Protein AF-A0AAW0MAA9-F1 (afdb_monomer)

Foldseek 3Di:
DDWLDKDWDADPVPVPPPDPDGTDIDTHDDDDDPDDDPDDDCVVPDDDDDDDLVVQCVPDPDPVSNVSSVSVVVVVVVVVVVVVVVD

Sequence (87 aa):
EKPLGEWVFRSKSKQDICSLEGGCKGYMFALEVTEEHDTWPERGNRDRKWLKIKEAFRLCRYEWMREALESFLELWQRTRKSRCQKR

Secondary structure (DSSP, 8-state):
---SEEEEEE-GGG--TT-S--EEEEEE---------S--TTTTT-------HHHHHHH--SHHHHHHHHHHHHHHHHHHHHHHTT-

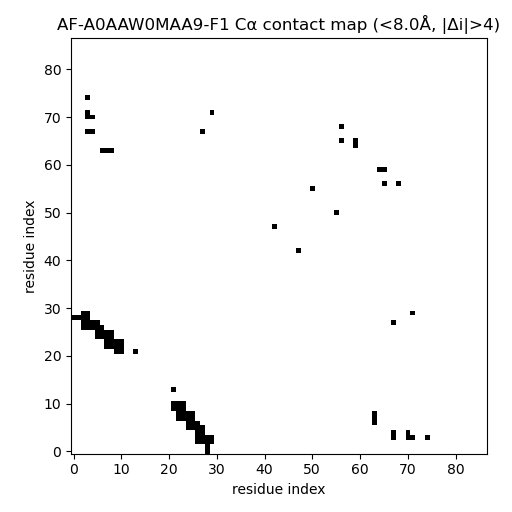Structure (mmCIF, N/CA/C/O backbone):
data_AF-A0AAW0MAA9-F1
#
_entry.id   AF-A0AAW0MAA9-F1
#
loop_
_atom_site.group_PDB
_atom_site.id
_atom_site.type_symbol
_atom_site.label_atom_id
_atom_site.label_alt_id
_atom_site.label_comp_id
_atom_site.label_asym_id
_atom_site.label_entity_id
_atom_site.label_seq_id
_atom_site.pdbx_PDB_ins_code
_atom_site.Cartn_x
_atom_site.Cartn_y
_atom_site.Cartn_z
_atom_site.occupancy
_atom_site.B_iso_or_equiv
_atom_site.auth_seq_id
_atom_site.auth_comp_id
_atom_site.auth_asym_id
_atom_site.auth_atom_id
_atom_site.pdbx_PDB_model_num
ATOM 1 N N . GLU A 1 1 ? 0.382 15.936 4.789 1.00 69.69 1 GLU A N 1
ATOM 2 C CA . GLU A 1 1 ? 0.485 14.624 5.469 1.00 69.69 1 GLU A CA 1
ATOM 3 C C . GLU A 1 1 ? 1.949 14.248 5.645 1.00 69.69 1 GLU A C 1
ATOM 5 O O . GLU A 1 1 ? 2.775 14.741 4.884 1.00 69.69 1 GLU A O 1
ATOM 10 N N . LYS A 1 2 ? 2.293 13.438 6.655 1.00 90.12 2 LYS A N 1
ATOM 11 C CA . LYS A 1 2 ? 3.684 13.016 6.893 1.00 90.12 2 LYS A CA 1
ATOM 12 C C . L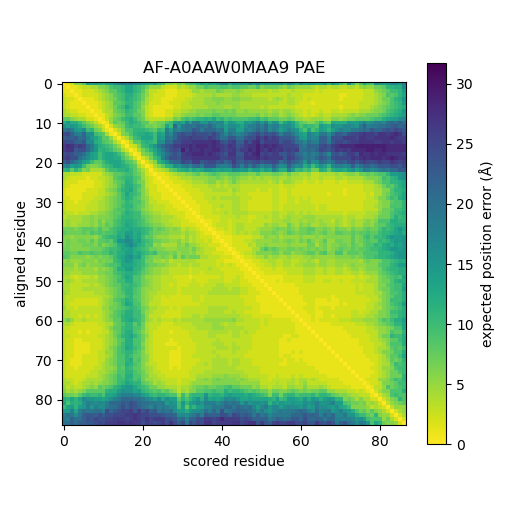YS A 1 2 ? 3.950 11.692 6.162 1.00 90.12 2 LYS A C 1
ATOM 14 O O . LYS A 1 2 ? 3.141 10.778 6.330 1.00 90.12 2 LYS A O 1
ATOM 19 N N . PRO A 1 3 ? 5.052 11.559 5.400 1.00 95.19 3 PRO A N 1
ATOM 20 C CA . PRO A 1 3 ? 5.399 10.279 4.800 1.00 95.19 3 PRO A CA 1
ATOM 21 C C . PRO A 1 3 ? 5.688 9.239 5.890 1.00 95.19 3 PRO A C 1
ATOM 23 O O . PRO A 1 3 ? 6.234 9.560 6.949 1.00 95.19 3 PRO A O 1
ATOM 26 N N . LEU A 1 4 ? 5.330 7.989 5.612 1.00 95.31 4 LEU A N 1
ATOM 27 C CA . LEU A 1 4 ? 5.655 6.827 6.436 1.00 95.31 4 LEU A CA 1
ATOM 28 C C . LEU A 1 4 ? 7.162 6.555 6.442 1.00 95.31 4 LEU A C 1
ATOM 30 O O . LEU A 1 4 ? 7.691 6.075 7.437 1.00 95.31 4 LEU A O 1
ATOM 34 N N . GLY A 1 5 ? 7.838 6.901 5.347 1.00 95.06 5 GLY A N 1
ATOM 35 C CA . GLY A 1 5 ? 9.268 6.718 5.160 1.00 95.06 5 GLY A CA 1
ATOM 36 C C . GLY A 1 5 ? 9.717 7.137 3.763 1.00 95.06 5 GLY A C 1
ATOM 37 O O . GLY A 1 5 ? 8.918 7.618 2.950 1.00 95.06 5 GLY A O 1
ATOM 38 N N . GLU A 1 6 ? 11.008 6.950 3.515 1.00 94.81 6 GLU A N 1
ATOM 39 C CA . GLU A 1 6 ? 11.664 7.104 2.220 1.00 94.81 6 GLU A CA 1
ATOM 40 C C . GLU A 1 6 ? 12.332 5.772 1.876 1.00 94.81 6 GLU A C 1
ATOM 42 O O . GLU A 1 6 ? 13.088 5.239 2.686 1.00 94.81 6 GLU A O 1
ATOM 47 N N . TRP A 1 7 ? 12.082 5.256 0.674 1.00 93.56 7 TRP A N 1
ATOM 48 C CA . TRP A 1 7 ? 12.691 4.016 0.197 1.00 93.56 7 TRP A CA 1
ATOM 49 C C . TRP A 1 7 ? 13.402 4.234 -1.126 1.00 93.56 7 TRP A C 1
ATOM 51 O O . TRP A 1 7 ? 12.845 4.819 -2.058 1.00 93.56 7 TRP A O 1
ATOM 61 N N . VAL A 1 8 ? 14.625 3.717 -1.227 1.00 89.44 8 VAL A N 1
ATOM 62 C CA . VAL A 1 8 ? 15.403 3.745 -2.466 1.00 89.44 8 VAL A CA 1
ATOM 63 C C . VAL A 1 8 ? 15.194 2.432 -3.214 1.00 89.44 8 VAL A C 1
ATOM 65 O O . VAL A 1 8 ? 15.450 1.355 -2.684 1.00 89.44 8 VAL A O 1
ATOM 68 N N . PHE A 1 9 ? 14.742 2.506 -4.463 1.00 84.19 9 PHE A N 1
ATOM 69 C CA . PHE A 1 9 ? 14.517 1.341 -5.318 1.00 84.19 9 PHE A CA 1
ATOM 70 C C . PHE A 1 9 ? 14.966 1.617 -6.755 1.00 84.19 9 PHE A C 1
ATOM 72 O O . PHE A 1 9 ? 15.092 2.762 -7.174 1.00 84.19 9 PHE A O 1
ATOM 79 N N . ARG A 1 10 ? 15.204 0.574 -7.553 1.00 81.00 10 ARG A N 1
ATOM 80 C CA . ARG A 1 10 ? 15.570 0.736 -8.971 1.00 81.00 10 ARG A CA 1
ATOM 81 C C . ARG A 1 10 ? 14.318 0.827 -9.848 1.00 81.00 10 ARG A C 1
ATOM 83 O O . ARG A 1 10 ? 13.429 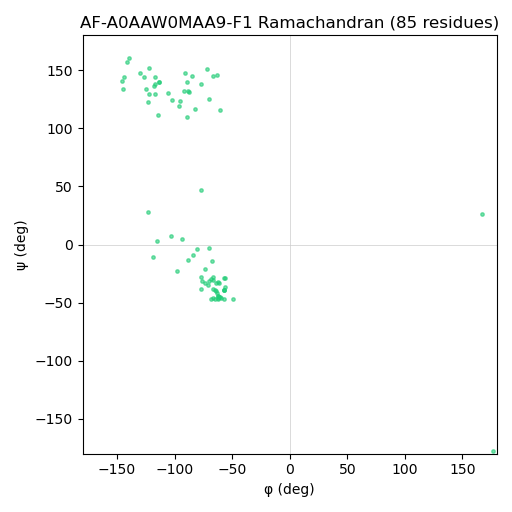-0.020 -9.733 1.00 81.00 10 ARG A O 1
ATOM 90 N N . SER A 1 11 ? 14.244 1.822 -10.737 1.00 69.44 11 SER A N 1
ATOM 91 C CA . SER A 1 11 ? 13.136 1.927 -11.703 1.00 69.44 11 SER A CA 1
ATOM 92 C C . SER A 1 11 ? 13.155 0.779 -12.716 1.00 69.44 11 SER A C 1
ATOM 94 O O . SER A 1 11 ? 14.213 0.352 -13.173 1.00 69.44 11 SER A O 1
ATOM 96 N N . LYS A 1 12 ? 11.967 0.321 -13.127 1.00 66.38 12 LYS A N 1
ATOM 97 C CA . LYS A 1 12 ? 11.801 -0.683 -14.190 1.00 66.38 12 LYS A CA 1
ATOM 98 C C . LYS A 1 12 ? 12.152 -0.151 -15.582 1.00 66.38 12 LYS A C 1
ATOM 100 O O . LYS A 1 12 ? 12.614 -0.920 -16.409 1.00 66.38 12 LYS A O 1
ATOM 105 N N . SER A 1 13 ? 11.948 1.142 -15.838 1.00 61.56 13 SER A N 1
ATOM 106 C CA . SER A 1 13 ? 12.166 1.765 -17.154 1.00 61.56 13 SER A CA 1
ATOM 107 C C . SER A 1 13 ? 13.631 2.096 -17.461 1.00 61.56 13 SER A C 1
ATOM 109 O O . SER A 1 13 ? 13.925 2.556 -18.556 1.00 61.56 13 SER A O 1
ATOM 111 N N . LYS A 1 14 ? 14.545 1.871 -16.509 1.00 52.50 14 LYS A N 1
ATOM 112 C CA . LYS A 1 14 ? 15.992 2.102 -16.654 1.00 52.50 14 LYS A CA 1
ATOM 113 C C . LYS A 1 14 ? 16.815 0.838 -16.369 1.00 52.50 14 LYS A C 1
ATOM 115 O O . LYS A 1 14 ? 17.948 0.934 -15.914 1.00 52.50 14 LYS A O 1
ATOM 120 N N . GLN A 1 15 ? 16.248 -0.349 -16.599 1.00 52.75 15 GLN A N 1
ATOM 121 C CA . GLN A 1 15 ? 17.003 -1.612 -16.571 1.00 52.75 15 GLN A CA 1
ATOM 122 C C . GLN A 1 15 ? 17.834 -1.791 -17.851 1.00 52.75 15 GLN A C 1
ATOM 124 O O . GLN A 1 15 ? 17.802 -2.852 -18.464 1.00 52.75 15 GLN A O 1
ATOM 129 N N . ASP A 1 16 ? 18.550 -0.748 -18.269 1.00 50.34 16 ASP A N 1
ATOM 130 C CA . ASP A 1 16 ? 19.599 -0.904 -19.266 1.00 50.34 16 ASP A CA 1
ATOM 131 C C . ASP A 1 16 ? 20.897 -1.243 -18.524 1.00 50.34 16 ASP A C 1
ATOM 133 O O . ASP A 1 16 ? 21.215 -0.654 -17.487 1.00 50.34 16 ASP A O 1
ATOM 137 N N . ILE A 1 17 ? 21.604 -2.263 -18.998 1.00 49.50 17 ILE A N 1
ATOM 138 C CA . ILE A 1 17 ? 22.582 -3.059 -18.230 1.00 49.50 17 ILE A CA 1
ATOM 139 C C . ILE 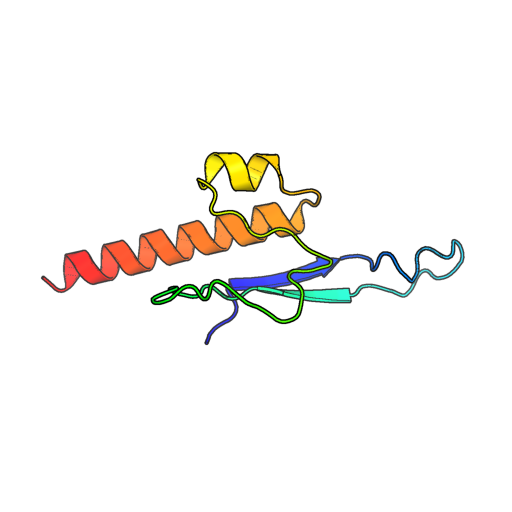A 1 17 ? 23.866 -2.263 -17.884 1.00 49.50 17 ILE A C 1
ATOM 141 O O . ILE A 1 17 ? 24.726 -2.749 -17.151 1.00 49.50 17 ILE A O 1
ATOM 145 N N . CYS A 1 18 ? 23.989 -1.010 -18.336 1.00 47.44 18 CYS A N 1
ATOM 146 C CA . CYS A 1 18 ? 25.245 -0.254 -18.323 1.00 47.44 18 CYS A CA 1
ATOM 147 C C . CYS A 1 18 ? 25.307 1.005 -17.434 1.00 47.44 18 CYS A C 1
ATOM 149 O O . CYS A 1 18 ? 26.352 1.650 -17.424 1.00 47.44 18 CYS A O 1
ATOM 151 N N . SER A 1 19 ? 24.284 1.366 -16.649 1.00 51.41 19 SER A N 1
ATOM 152 C CA . SER A 1 19 ? 24.383 2.524 -15.733 1.00 51.41 19 SER A CA 1
ATOM 153 C C . SER A 1 19 ? 24.322 2.121 -14.254 1.00 51.41 19 SER A C 1
ATOM 155 O O . SER A 1 19 ? 23.279 1.709 -13.743 1.00 51.41 19 SER A O 1
ATOM 157 N N . LEU A 1 20 ? 25.447 2.283 -13.546 1.00 52.28 20 LEU A N 1
ATOM 158 C CA . LEU A 1 20 ? 25.567 2.131 -12.086 1.00 52.28 20 LEU A CA 1
ATOM 159 C C . LEU A 1 20 ? 24.808 3.218 -11.294 1.00 52.28 20 LEU A C 1
ATOM 161 O O . LEU A 1 20 ? 24.554 3.035 -10.104 1.00 52.28 20 LEU A O 1
ATOM 165 N N . GLU A 1 21 ? 24.384 4.302 -11.947 1.00 56.56 21 GLU A N 1
ATOM 166 C CA . GLU A 1 21 ? 23.578 5.380 -11.366 1.00 56.56 21 GLU A CA 1
ATOM 167 C C . GLU A 1 21 ? 22.101 5.256 -11.775 1.00 56.56 21 GLU A C 1
ATOM 169 O O . GLU A 1 21 ? 21.773 5.205 -12.959 1.00 56.56 21 GLU A O 1
ATOM 174 N N . GLY A 1 22 ? 21.177 5.200 -10.805 1.00 57.31 22 GLY A N 1
ATOM 175 C CA . GLY A 1 22 ? 19.749 5.052 -11.133 1.00 57.31 22 GLY A CA 1
ATOM 176 C C . GLY A 1 22 ? 18.794 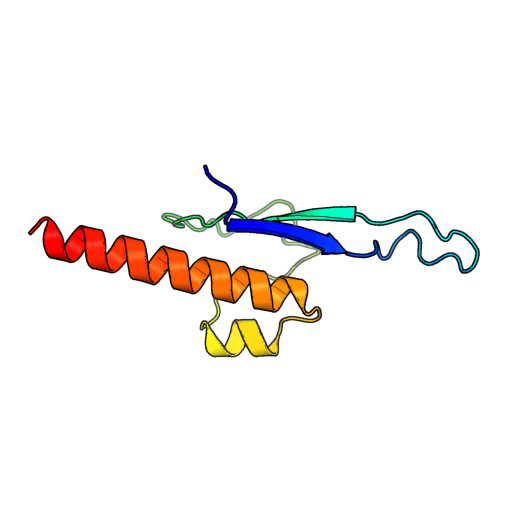4.686 -9.994 1.00 57.31 22 GLY A C 1
ATOM 177 O O . GLY A 1 22 ? 17.754 4.075 -10.249 1.00 57.31 22 GLY A O 1
ATOM 178 N N . GLY A 1 23 ? 19.125 5.016 -8.743 1.00 72.19 23 GLY A N 1
ATOM 179 C CA . GLY A 1 23 ? 18.193 4.850 -7.626 1.00 72.19 23 GLY A CA 1
ATOM 180 C C . GLY A 1 23 ? 17.038 5.850 -7.721 1.00 72.19 23 GLY A C 1
ATOM 181 O O . GLY A 1 23 ? 17.259 7.054 -7.802 1.00 72.19 23 GLY A O 1
ATOM 182 N N . CYS A 1 24 ? 15.804 5.361 -7.707 1.00 82.69 24 CYS A N 1
ATOM 183 C CA . CYS A 1 24 ? 14.605 6.162 -7.489 1.00 82.69 24 CYS A CA 1
ATOM 184 C C . CYS A 1 24 ? 14.277 6.204 -6.000 1.00 82.69 24 CYS A C 1
ATOM 186 O O . CYS A 1 24 ? 14.503 5.231 -5.284 1.00 82.69 24 CYS A O 1
ATOM 188 N N . LYS A 1 25 ? 13.706 7.321 -5.552 1.00 89.25 25 LYS A N 1
ATOM 189 C CA . LYS A 1 25 ? 13.185 7.479 -4.195 1.00 89.25 25 LYS A CA 1
ATOM 190 C C . LYS A 1 25 ? 11.666 7.434 -4.226 1.00 89.25 25 LYS A C 1
ATOM 192 O O . LYS A 1 25 ? 11.044 8.114 -5.041 1.00 89.25 25 LYS A O 1
ATOM 197 N N . GLY A 1 26 ? 11.089 6.616 -3.361 1.00 90.12 26 GLY A N 1
ATOM 198 C CA . GLY A 1 26 ? 9.654 6.520 -3.144 1.00 90.12 26 GLY A CA 1
ATOM 199 C C . GLY A 1 26 ? 9.293 6.997 -1.748 1.00 90.12 26 GLY A C 1
ATOM 200 O O . GLY A 1 26 ? 9.980 6.667 -0.783 1.00 90.12 26 GLY A O 1
ATOM 201 N N . TYR A 1 27 ? 8.189 7.730 -1.654 1.00 94.12 27 TYR A N 1
ATOM 202 C CA . TYR A 1 27 ? 7.562 8.118 -0.397 1.00 94.12 27 TYR A CA 1
ATOM 203 C C . TYR A 1 27 ? 6.170 7.499 -0.347 1.00 94.12 27 TYR A C 1
ATOM 205 O O . TYR A 1 27 ? 5.450 7.515 -1.345 1.00 94.12 27 TYR A O 1
ATOM 213 N N . MET A 1 28 ? 5.792 6.972 0.812 1.00 95.06 28 MET A N 1
ATOM 214 C CA . MET A 1 28 ? 4.466 6.394 1.035 1.00 95.06 28 MET A CA 1
ATOM 215 C C . MET A 1 28 ? 3.734 7.197 2.099 1.00 95.06 28 MET A C 1
ATOM 217 O O . MET A 1 28 ? 4.347 7.648 3.063 1.00 95.06 28 MET A O 1
ATOM 221 N N . PHE A 1 29 ? 2.425 7.351 1.940 1.00 95.06 29 PHE A N 1
ATOM 222 C CA . PHE A 1 29 ? 1.565 8.099 2.853 1.00 95.06 29 PHE A CA 1
ATOM 223 C C . PHE A 1 29 ? 0.398 7.212 3.283 1.00 95.06 29 PHE A C 1
ATOM 225 O O . PHE A 1 29 ? -0.092 6.398 2.501 1.00 95.06 29 PHE A O 1
ATOM 232 N N . ALA A 1 30 ? -0.021 7.352 4.538 1.00 93.75 30 ALA A N 1
ATOM 233 C CA . ALA A 1 30 ? -1.175 6.647 5.077 1.00 93.75 30 ALA A CA 1
ATOM 234 C C . ALA A 1 30 ? -2.400 7.557 5.006 1.00 93.75 30 ALA A C 1
ATOM 236 O O . ALA A 1 30 ? -2.399 8.614 5.636 1.00 93.75 30 ALA A O 1
ATOM 237 N N . LEU A 1 31 ? -3.426 7.127 4.273 1.00 92.81 31 LEU A N 1
ATOM 238 C CA . LEU A 1 31 ? -4.677 7.862 4.101 1.00 92.81 31 LEU A CA 1
ATOM 239 C C . LEU A 1 31 ? -5.826 7.103 4.761 1.00 92.81 31 LEU A C 1
ATOM 241 O O . LEU A 1 31 ? -5.913 5.878 4.652 1.00 92.81 31 LEU A O 1
ATOM 245 N N . GLU A 1 32 ? -6.717 7.836 5.421 1.00 92.50 32 GLU A N 1
ATOM 246 C CA . GLU A 1 32 ? -8.018 7.319 5.839 1.00 92.50 32 GLU A CA 1
ATOM 247 C C . GLU A 1 32 ? -9.008 7.564 4.704 1.00 92.50 32 GLU A C 1
ATOM 249 O O . GLU A 1 32 ? -9.349 8.702 4.391 1.00 92.50 32 GLU A O 1
ATOM 254 N N . VAL A 1 33 ? -9.429 6.488 4.047 1.00 93.19 33 VAL A N 1
ATOM 255 C CA . VAL A 1 33 ? -10.393 6.576 2.953 1.00 93.19 33 VAL A CA 1
ATOM 256 C C . VAL A 1 33 ? -11.794 6.653 3.545 1.00 93.19 33 VAL A C 1
ATOM 258 O O . VAL A 1 33 ? -12.241 5.713 4.200 1.00 93.19 33 VAL A O 1
ATOM 261 N N . THR A 1 34 ? -12.474 7.773 3.316 1.00 96.00 34 THR A N 1
ATOM 262 C CA . THR A 1 34 ? -13.847 8.014 3.788 1.00 96.00 34 THR A CA 1
ATOM 263 C C . THR A 1 34 ? -14.901 7.750 2.718 1.00 96.00 34 THR A C 1
ATOM 265 O O . THR A 1 34 ? -16.052 7.494 3.053 1.00 96.00 34 THR A O 1
ATOM 268 N N . GLU A 1 35 ? -14.514 7.799 1.443 1.00 95.06 35 GLU A N 1
ATOM 269 C CA . GLU A 1 35 ? -15.394 7.591 0.295 1.00 95.06 35 GLU A CA 1
ATOM 270 C C . GLU A 1 35 ? -14.640 6.858 -0.820 1.00 95.06 35 GLU A C 1
ATOM 272 O O . GLU A 1 35 ? -13.446 7.081 -1.035 1.00 95.06 35 GLU A O 1
ATOM 277 N N . GLU A 1 36 ? -15.343 5.979 -1.534 1.00 92.69 36 GLU A N 1
ATOM 278 C CA . GLU A 1 36 ? -14.830 5.276 -2.704 1.00 92.69 36 GLU A CA 1
ATOM 279 C C . GLU A 1 36 ? -15.737 5.547 -3.909 1.00 92.69 36 GLU A C 1
ATOM 281 O O . GLU A 1 36 ? -16.926 5.249 -3.874 1.00 92.69 36 GLU A O 1
ATOM 286 N N . HIS A 1 37 ? -15.167 6.085 -4.991 1.00 92.19 37 HIS A N 1
ATOM 287 C CA . HIS A 1 37 ? -15.894 6.304 -6.242 1.00 92.19 37 HIS A CA 1
ATOM 288 C C . HIS A 1 37 ? -15.826 5.081 -7.168 1.00 92.19 37 HIS A C 1
ATOM 290 O O . HIS A 1 37 ? -14.749 4.498 -7.362 1.00 92.19 37 HIS A O 1
ATOM 296 N N . ASP A 1 38 ? -16.951 4.768 -7.817 1.00 88.56 38 ASP A N 1
ATOM 297 C CA . ASP A 1 38 ? -17.090 3.670 -8.788 1.00 88.56 38 ASP A CA 1
ATOM 298 C C . ASP A 1 38 ? -16.284 3.891 -10.077 1.00 88.56 38 ASP A C 1
ATOM 300 O O . ASP A 1 38 ? -15.851 2.941 -10.736 1.00 88.56 38 ASP A O 1
ATOM 304 N N . THR A 1 39 ? -16.060 5.156 -10.437 1.00 90.69 39 THR A N 1
ATOM 305 C CA . THR A 1 39 ? -15.284 5.568 -11.609 1.00 90.69 39 THR A CA 1
ATOM 306 C C . THR A 1 39 ? -14.048 6.348 -11.185 1.00 90.69 39 THR A C 1
ATOM 308 O O . THR A 1 39 ? -14.147 7.316 -10.436 1.00 90.69 39 THR A O 1
ATOM 311 N N . TRP A 1 40 ? -12.885 5.955 -11.702 1.00 91.81 40 TRP A N 1
ATOM 312 C CA . TRP A 1 40 ? -11.616 6.658 -11.510 1.00 91.81 40 TRP A CA 1
ATOM 313 C C . TRP A 1 40 ? -10.793 6.639 -12.810 1.00 91.81 40 TRP A C 1
ATOM 315 O O . TRP A 1 40 ? -11.012 5.749 -13.642 1.00 91.81 40 TRP A O 1
ATOM 325 N N . PRO A 1 41 ? -9.855 7.587 -13.006 1.00 92.25 41 PRO A N 1
ATOM 326 C CA . PRO A 1 41 ? -9.180 7.794 -14.292 1.00 92.25 41 PRO A CA 1
ATOM 327 C C . PRO A 1 41 ? -8.471 6.550 -14.852 1.00 92.25 41 PRO A C 1
ATOM 329 O O . PRO A 1 41 ? -8.494 6.307 -16.055 1.00 92.25 41 PRO A O 1
ATOM 332 N N . GLU A 1 42 ? -7.874 5.720 -13.995 1.00 93.88 42 GLU A N 1
ATOM 333 C CA . GLU A 1 42 ? -7.094 4.545 -14.400 1.00 93.88 42 GLU A CA 1
ATOM 334 C C . GLU A 1 42 ? -7.888 3.230 -14.457 1.00 93.88 42 GLU A C 1
ATOM 336 O O . GLU A 1 42 ? -7.287 2.185 -14.719 1.00 93.88 42 GLU A O 1
ATOM 341 N N . ARG A 1 43 ? -9.211 3.238 -14.236 1.00 90.69 43 ARG A N 1
ATOM 342 C CA . ARG A 1 43 ? -10.042 2.017 -14.128 1.00 90.69 43 ARG A CA 1
ATOM 343 C C . ARG A 1 43 ? -9.950 1.083 -15.339 1.00 90.69 43 ARG A C 1
ATOM 345 O O . ARG A 1 43 ? -10.101 -0.119 -15.183 1.00 90.69 43 ARG A O 1
ATOM 352 N N . GLY A 1 44 ? -9.683 1.617 -16.532 1.00 92.44 44 GLY A N 1
ATOM 353 C CA . GLY A 1 44 ? -9.510 0.807 -17.746 1.00 92.44 44 GLY A CA 1
ATOM 354 C C . GLY A 1 44 ? -8.190 0.027 -17.811 1.00 92.44 44 GLY A C 1
ATOM 355 O O . GLY A 1 44 ? -8.105 -0.954 -18.538 1.00 92.44 44 GLY A O 1
ATOM 356 N N . ASN A 1 45 ? -7.172 0.444 -17.050 1.00 94.75 45 ASN A N 1
ATOM 357 C CA . ASN A 1 45 ? -5.815 -0.116 -17.110 1.00 94.75 45 ASN A CA 1
ATOM 358 C C . ASN A 1 45 ? -5.360 -0.757 -15.790 1.00 94.75 45 ASN A C 1
ATOM 360 O O . ASN A 1 45 ? -4.280 -1.350 -15.736 1.00 94.75 45 ASN A O 1
ATOM 364 N N . ARG A 1 46 ? -6.109 -0.562 -14.698 1.00 92.62 46 ARG A N 1
ATOM 365 C CA . ARG A 1 46 ? -5.721 -0.987 -13.351 1.00 92.62 46 ARG A CA 1
ATOM 366 C C . ARG A 1 46 ? -6.927 -1.430 -12.538 1.00 92.62 46 ARG A C 1
ATOM 368 O O . ARG A 1 46 ? -7.899 -0.688 -12.410 1.00 92.62 46 ARG A O 1
ATOM 375 N N . ASP A 1 47 ? -6.769 -2.572 -11.883 1.00 91.00 47 ASP A N 1
ATOM 376 C CA . ASP A 1 47 ? -7.715 -3.061 -10.889 1.00 91.00 47 ASP A CA 1
ATOM 377 C C . ASP A 1 47 ? -7.427 -2.470 -9.507 1.00 91.00 47 ASP A C 1
ATOM 379 O O . ASP A 1 47 ? -6.271 -2.283 -9.107 1.00 91.00 47 ASP A O 1
ATOM 383 N N . ARG A 1 48 ? -8.496 -2.226 -8.745 1.00 92.62 48 ARG A N 1
ATOM 384 C CA . ARG A 1 48 ? -8.445 -1.822 -7.337 1.00 92.62 48 ARG A CA 1
ATOM 385 C C . ARG A 1 48 ? -9.128 -2.886 -6.48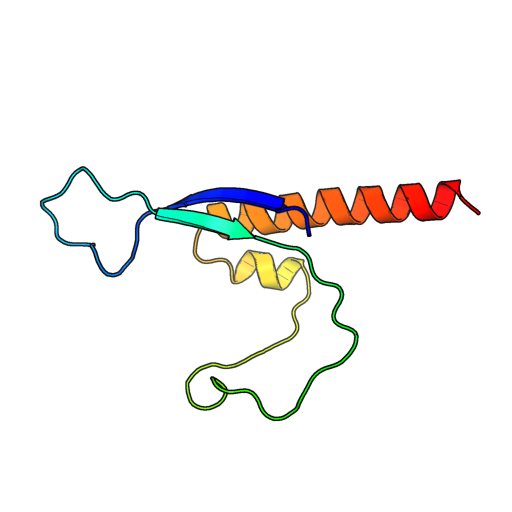8 1.00 92.62 48 ARG A C 1
ATOM 387 O O . ARG A 1 48 ? -10.188 -3.387 -6.847 1.00 92.62 48 ARG A O 1
ATOM 394 N N . LYS A 1 49 ? -8.517 -3.232 -5.355 1.00 92.25 49 LYS A N 1
ATOM 395 C CA . LYS A 1 49 ? -9.095 -4.155 -4.375 1.00 92.25 49 LYS A CA 1
ATOM 396 C C . LYS A 1 49 ? -8.705 -3.765 -2.959 1.00 92.25 49 LYS A C 1
ATOM 398 O O . LYS A 1 49 ? -7.553 -3.413 -2.705 1.00 92.25 49 LYS A O 1
ATOM 403 N N . TRP A 1 50 ? -9.653 -3.898 -2.042 1.00 94.94 50 TRP A N 1
ATOM 404 C CA . TRP A 1 50 ? -9.383 -3.853 -0.612 1.00 94.94 50 TRP A CA 1
ATOM 405 C C . TRP A 1 50 ? -8.770 -5.170 -0.156 1.00 94.94 50 TRP A C 1
ATOM 407 O O . TRP A 1 50 ? -9.190 -6.245 -0.579 1.00 94.94 50 TRP A O 1
ATOM 417 N N . LEU A 1 51 ? -7.757 -5.084 0.699 1.00 95.88 51 LEU A N 1
ATOM 418 C CA . LEU A 1 51 ? -7.002 -6.239 1.167 1.00 95.88 51 LEU A CA 1
ATOM 419 C C . LEU A 1 51 ? -6.895 -6.229 2.680 1.00 95.88 51 LEU A C 1
ATOM 421 O O . LEU A 1 51 ? -6.748 -5.175 3.304 1.00 95.88 51 LEU A O 1
ATOM 425 N N . LYS A 1 52 ? -6.865 -7.423 3.274 1.00 95.31 52 LYS A N 1
ATOM 426 C CA . LYS A 1 52 ? -6.389 -7.566 4.649 1.00 95.31 52 LYS A CA 1
ATOM 427 C C . LYS A 1 52 ? -4.875 -7.377 4.670 1.00 95.31 52 LYS A C 1
ATOM 429 O O . LYS A 1 52 ? -4.174 -7.757 3.735 1.00 95.31 52 LYS A O 1
ATOM 434 N N . ILE A 1 53 ? -4.353 -6.895 5.796 1.00 92.88 53 ILE A N 1
ATOM 435 C CA . ILE A 1 53 ? -2.911 -6.659 5.994 1.00 92.88 53 ILE A CA 1
ATOM 436 C C . ILE A 1 53 ? -2.072 -7.886 5.594 1.00 92.88 53 ILE A C 1
ATOM 438 O O . ILE A 1 53 ? -1.120 -7.767 4.830 1.00 92.88 53 ILE A O 1
ATOM 442 N N . LYS A 1 54 ? -2.463 -9.088 6.040 1.00 95.12 54 LYS A N 1
ATOM 443 C CA . LYS A 1 54 ? -1.743 -10.336 5.721 1.00 95.12 54 LYS A CA 1
ATOM 444 C C . LYS A 1 54 ? -1.703 -10.644 4.219 1.00 95.12 54 LYS A C 1
ATOM 446 O O . LYS A 1 54 ? -0.738 -11.232 3.745 1.00 95.12 54 LYS A O 1
ATOM 451 N N . GLU A 1 55 ? -2.747 -10.282 3.479 1.00 97.00 55 GLU A N 1
ATOM 452 C CA . GLU A 1 55 ? -2.820 -10.487 2.029 1.00 97.00 55 GLU A CA 1
ATOM 453 C C . GLU A 1 55 ? -1.977 -9.451 1.289 1.00 97.00 55 GLU A C 1
ATOM 455 O O . GLU A 1 55 ? -1.288 -9.802 0.334 1.00 97.00 55 GLU A O 1
ATOM 460 N N . ALA A 1 56 ? -1.966 -8.203 1.770 1.00 96.25 56 ALA A N 1
ATOM 461 C CA . ALA A 1 56 ? -1.117 -7.149 1.228 1.00 96.25 56 ALA A CA 1
ATOM 462 C C . ALA A 1 56 ? 0.368 -7.551 1.267 1.00 96.25 56 ALA A C 1
ATOM 464 O O . ALA A 1 56 ? 1.025 -7.508 0.230 1.00 96.25 56 ALA A O 1
ATOM 465 N N . PHE A 1 57 ? 0.862 -8.073 2.399 1.00 96.12 57 PHE A N 1
ATOM 466 C CA . PHE A 1 57 ? 2.243 -8.573 2.510 1.00 96.12 57 PHE A CA 1
ATOM 467 C C . PHE A 1 57 ? 2.585 -9.667 1.492 1.00 96.12 57 PHE A C 1
ATOM 469 O O . PHE A 1 57 ? 3.682 -9.670 0.935 1.00 96.12 57 PHE A O 1
ATOM 476 N N . ARG A 1 58 ? 1.648 -10.587 1.224 1.00 96.50 58 ARG A N 1
ATOM 477 C CA . ARG A 1 58 ? 1.842 -11.672 0.245 1.00 96.50 58 ARG A CA 1
ATOM 478 C C . ARG A 1 58 ?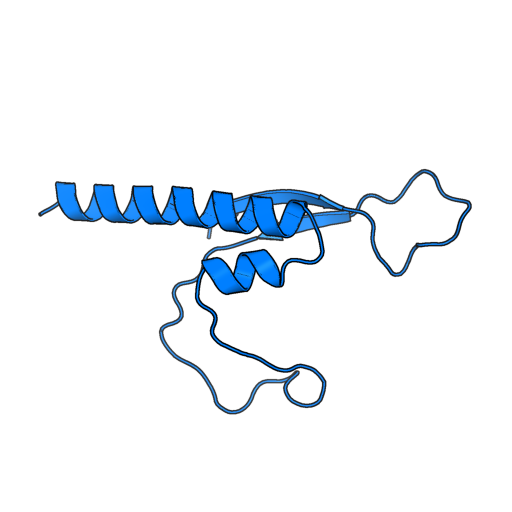 1.908 -11.157 -1.191 1.00 96.50 58 ARG A C 1
ATOM 480 O O . ARG A 1 58 ? 2.558 -11.774 -2.026 1.00 96.50 58 ARG A O 1
ATOM 487 N N . LEU A 1 59 ? 1.226 -10.050 -1.480 1.00 95.31 59 LEU A N 1
ATOM 488 C CA . LEU A 1 59 ? 1.184 -9.435 -2.807 1.00 95.31 59 LEU A CA 1
ATOM 489 C C . LEU A 1 59 ? 2.316 -8.424 -3.038 1.00 95.31 59 LEU A C 1
ATOM 491 O O . LEU A 1 59 ? 2.558 -8.035 -4.182 1.00 95.31 59 LEU A O 1
ATOM 495 N N . CYS A 1 60 ? 3.027 -8.004 -1.988 1.00 94.00 60 CYS A N 1
ATOM 496 C CA . CYS A 1 60 ? 4.194 -7.139 -2.117 1.00 94.00 60 CYS A CA 1
ATOM 497 C C . CYS A 1 60 ? 5.284 -7.819 -2.950 1.00 94.00 60 CYS A C 1
ATOM 499 O O . CYS A 1 60 ? 5.881 -8.821 -2.556 1.00 94.00 60 CYS A O 1
ATOM 501 N N . ARG A 1 61 ? 5.581 -7.225 -4.106 1.00 90.88 61 ARG A N 1
ATOM 502 C CA . ARG A 1 61 ? 6.615 -7.722 -5.018 1.00 90.88 61 ARG A CA 1
ATOM 503 C C . ARG A 1 61 ? 8.033 -7.404 -4.542 1.00 90.88 61 ARG A C 1
ATOM 505 O O . ARG A 1 61 ? 8.952 -8.154 -4.849 1.00 90.88 61 ARG A O 1
ATOM 512 N N . TYR A 1 62 ? 8.210 -6.286 -3.8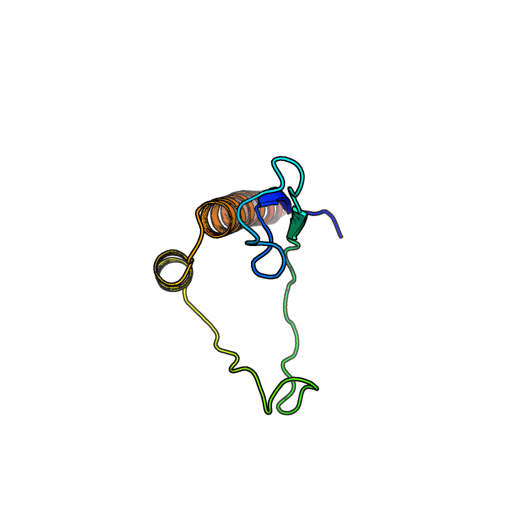47 1.00 89.81 62 TYR A N 1
ATOM 513 C CA . TYR A 1 62 ? 9.516 -5.767 -3.449 1.00 89.81 62 TYR A CA 1
ATOM 514 C C . TYR A 1 62 ? 9.605 -5.612 -1.939 1.00 89.81 62 TYR A C 1
ATOM 516 O O . TYR A 1 62 ? 8.593 -5.355 -1.289 1.00 89.81 62 TYR A O 1
ATOM 524 N N . GLU A 1 63 ? 10.824 -5.713 -1.412 1.00 92.00 63 GLU A N 1
ATOM 525 C CA . GLU A 1 63 ? 11.071 -5.625 0.027 1.00 92.00 63 GLU A CA 1
ATOM 526 C C . GLU A 1 63 ? 10.648 -4.278 0.606 1.00 92.00 63 GLU A C 1
ATOM 528 O O . GLU A 1 63 ? 9.867 -4.232 1.547 1.00 92.00 63 GLU A O 1
ATOM 533 N N . TRP A 1 64 ? 11.003 -3.182 -0.068 1.00 92.56 64 TRP A N 1
ATOM 534 C CA . TRP A 1 64 ? 10.617 -1.838 0.363 1.00 92.56 64 TRP A CA 1
ATOM 535 C C . TRP A 1 64 ? 9.095 -1.651 0.507 1.00 92.56 64 TRP A C 1
ATOM 537 O O . TRP A 1 64 ? 8.636 -0.863 1.328 1.00 92.56 64 TRP A O 1
ATOM 547 N N . MET A 1 65 ? 8.280 -2.381 -0.269 1.00 93.38 65 MET A N 1
ATOM 548 C CA . MET A 1 65 ? 6.819 -2.320 -0.132 1.00 93.38 65 MET A CA 1
ATOM 549 C C . MET A 1 65 ? 6.350 -2.993 1.162 1.00 93.38 65 MET A C 1
ATOM 551 O O . MET A 1 65 ? 5.378 -2.536 1.760 1.00 93.38 65 MET A O 1
ATOM 555 N N . ARG A 1 66 ? 7.023 -4.071 1.589 1.00 95.56 66 ARG A N 1
ATOM 556 C CA . ARG A 1 66 ? 6.753 -4.734 2.872 1.00 95.56 66 ARG A CA 1
ATOM 557 C C . ARG A 1 66 ? 7.165 -3.835 4.033 1.00 95.56 66 ARG A C 1
ATOM 559 O O . ARG A 1 66 ? 6.341 -3.594 4.908 1.00 95.56 66 ARG A O 1
ATOM 566 N N . GLU A 1 67 ? 8.356 -3.247 3.970 1.00 96.19 67 GLU A N 1
ATOM 567 C CA . GLU A 1 67 ? 8.843 -2.280 4.968 1.00 96.19 67 GLU A CA 1
ATOM 568 C C . GLU A 1 67 ? 7.896 -1.071 5.113 1.00 96.19 67 GLU A C 1
ATOM 570 O O . GLU A 1 67 ? 7.618 -0.593 6.217 1.00 96.19 67 GLU A O 1
ATOM 575 N N . ALA A 1 68 ? 7.331 -0.589 4.000 1.00 95.69 68 ALA A N 1
ATOM 576 C CA . ALA A 1 68 ? 6.330 0.475 4.026 1.00 95.69 68 ALA A CA 1
ATOM 577 C C . ALA A 1 68 ? 5.026 0.054 4.726 1.00 95.69 68 ALA A C 1
ATOM 579 O O . ALA A 1 68 ? 4.444 0.848 5.471 1.00 95.69 68 ALA A O 1
ATOM 580 N N . LEU A 1 69 ? 4.571 -1.190 4.530 1.00 96.12 69 LEU A N 1
ATOM 581 C CA . LEU A 1 69 ? 3.419 -1.733 5.258 1.00 96.12 69 LEU A CA 1
ATOM 582 C C . LEU A 1 69 ? 3.708 -1.889 6.755 1.00 96.12 69 LEU A C 1
ATOM 584 O O . LEU A 1 69 ? 2.832 -1.601 7.569 1.00 96.12 69 LEU A O 1
ATOM 588 N N . GLU A 1 70 ? 4.914 -2.301 7.139 1.00 96.69 70 GLU A N 1
ATOM 589 C CA . GLU A 1 70 ? 5.326 -2.376 8.548 1.00 96.69 70 GLU A CA 1
ATOM 590 C C . GLU A 1 70 ? 5.314 -0.991 9.200 1.00 96.69 70 GLU A C 1
ATOM 592 O O . GLU A 1 70 ? 4.672 -0.800 10.236 1.00 96.69 70 GLU A O 1
ATOM 597 N N . SER A 1 71 ? 5.890 0.006 8.523 1.00 96.12 71 SER A N 1
ATOM 598 C CA . SER A 1 71 ? 5.870 1.409 8.960 1.00 96.12 71 SER A CA 1
ATOM 599 C C . SER A 1 71 ? 4.438 1.935 9.145 1.00 96.12 71 SER A C 1
ATOM 601 O O . SER A 1 71 ? 4.134 2.648 10.108 1.00 96.12 71 SER A O 1
ATOM 603 N N . PHE A 1 72 ? 3.517 1.547 8.254 1.00 95.00 72 PHE A N 1
ATOM 604 C CA . PHE A 1 72 ? 2.093 1.845 8.412 1.00 95.00 72 PHE A CA 1
ATOM 605 C C . PHE A 1 72 ? 1.495 1.198 9.668 1.00 95.00 72 PHE A C 1
ATOM 607 O O . PHE A 1 72 ? 0.766 1.862 10.408 1.00 95.00 72 PHE A O 1
ATOM 614 N N . LEU A 1 73 ? 1.802 -0.071 9.945 1.00 95.00 73 LEU A N 1
ATOM 615 C CA . LEU A 1 73 ? 1.287 -0.771 11.124 1.00 95.00 73 LEU A CA 1
ATOM 616 C C . LEU A 1 73 ? 1.781 -0.155 12.430 1.00 95.00 73 LEU A C 1
ATOM 618 O O . LEU A 1 73 ? 0.999 -0.038 13.377 1.00 95.00 73 LEU A O 1
ATOM 622 N N . GLU A 1 74 ? 3.040 0.263 12.492 1.00 94.19 74 GLU A N 1
ATOM 623 C CA . GLU A 1 74 ? 3.589 0.966 13.652 1.00 94.19 74 GLU A CA 1
ATOM 624 C C . GLU A 1 74 ? 2.876 2.299 13.893 1.00 94.19 74 GLU A C 1
ATOM 626 O O . GLU A 1 74 ? 2.452 2.599 15.018 1.00 94.19 74 GLU A O 1
ATOM 631 N N . LEU A 1 75 ? 2.677 3.086 12.828 1.00 92.06 75 LEU A N 1
ATOM 632 C CA . LEU A 1 75 ? 1.922 4.334 12.897 1.00 92.06 75 LEU A CA 1
ATOM 633 C C . LEU A 1 75 ? 0.482 4.080 13.361 1.00 92.06 75 LEU A C 1
ATOM 635 O O . LEU A 1 75 ? -0.021 4.766 14.256 1.00 92.06 75 LEU A O 1
ATOM 639 N N . TRP A 1 76 ? -0.182 3.076 12.792 1.00 90.19 76 TRP A N 1
ATOM 640 C CA . TRP A 1 76 ? -1.554 2.718 13.138 1.00 90.19 76 TRP A CA 1
ATOM 641 C C . TRP A 1 76 ? -1.688 2.290 14.603 1.00 90.19 76 TRP A C 1
ATOM 643 O O . TRP A 1 76 ? -2.583 2.746 15.317 1.00 90.19 76 TRP A O 1
ATOM 653 N N . GLN A 1 77 ? -0.765 1.469 15.106 1.00 90.50 77 GLN A N 1
ATOM 654 C CA . GLN A 1 77 ? -0.749 1.076 16.515 1.00 90.50 77 GLN A CA 1
ATOM 655 C C . GLN A 1 77 ? -0.533 2.277 17.437 1.00 90.50 77 GLN A C 1
ATOM 657 O O . GLN A 1 77 ? -1.215 2.402 18.459 1.00 90.50 77 GLN A O 1
ATOM 662 N N . ARG A 1 78 ? 0.366 3.195 17.068 1.00 87.25 78 ARG A N 1
ATOM 663 C CA . ARG A 1 78 ? 0.626 4.406 17.851 1.00 87.25 78 ARG A CA 1
ATOM 664 C C . ARG A 1 78 ? -0.592 5.325 17.895 1.00 87.25 78 ARG A C 1
ATOM 666 O O . ARG A 1 78 ? -1.002 5.721 18.982 1.00 87.25 78 ARG A O 1
ATOM 673 N N . THR A 1 79 ? -1.236 5.579 16.756 1.00 84.69 79 THR A N 1
ATOM 674 C CA . THR A 1 79 ? -2.459 6.404 16.698 1.00 84.69 79 THR A CA 1
ATOM 675 C C . THR A 1 79 ? -3.635 5.778 17.452 1.00 84.69 79 THR A C 1
ATOM 677 O O . THR A 1 79 ? -4.440 6.502 18.039 1.00 84.69 79 THR A O 1
ATOM 680 N N . ARG A 1 80 ? -3.753 4.442 17.489 1.00 80.62 80 ARG A N 1
ATOM 681 C CA . ARG A 1 80 ? -4.755 3.752 18.323 1.00 80.62 80 ARG A CA 1
ATOM 682 C C . ARG A 1 80 ? -4.483 3.920 19.816 1.00 80.62 80 ARG A C 1
ATOM 684 O O . ARG A 1 80 ? -5.410 4.248 20.553 1.00 80.62 80 ARG A O 1
ATOM 691 N N . LYS A 1 81 ? -3.235 3.746 20.263 1.00 69.31 81 LYS A N 1
ATOM 692 C CA . LYS A 1 81 ? -2.852 3.942 21.674 1.00 69.31 81 LYS A CA 1
ATOM 693 C C . LYS A 1 81 ? -3.119 5.378 22.131 1.00 69.31 81 LYS A C 1
ATOM 695 O O . LYS A 1 81 ? -3.771 5.579 23.149 1.00 69.31 81 LYS A O 1
ATOM 700 N N . SER A 1 82 ? -2.748 6.369 21.318 1.00 65.25 82 SER A N 1
ATOM 701 C CA . SER A 1 82 ? -3.007 7.786 21.610 1.00 65.25 82 SER A CA 1
ATOM 702 C C . SER A 1 82 ? -4.497 8.134 21.698 1.00 65.25 82 SER A C 1
ATOM 704 O O . SER A 1 82 ? -4.863 9.023 22.460 1.00 65.25 82 SER A O 1
ATOM 706 N N . ARG A 1 83 ? -5.363 7.451 20.935 1.00 60.66 83 ARG A N 1
ATOM 707 C CA . ARG A 1 83 ? -6.826 7.605 21.033 1.00 60.66 83 ARG A CA 1
ATOM 708 C C . ARG A 1 83 ? -7.401 6.949 22.290 1.00 60.66 83 ARG A C 1
ATOM 710 O O . ARG A 1 83 ? -8.364 7.464 22.840 1.00 60.66 83 ARG A O 1
ATOM 717 N N . CYS A 1 84 ? -6.812 5.847 22.753 1.00 55.09 84 CYS A N 1
ATOM 718 C CA . CYS A 1 84 ? -7.254 5.145 23.959 1.00 55.09 84 CYS A CA 1
ATOM 719 C C . CYS A 1 84 ? -6.819 5.845 25.257 1.00 55.09 84 CYS A C 1
ATOM 721 O O . CYS A 1 84 ? -7.511 5.728 26.253 1.00 55.09 84 CYS A O 1
ATOM 723 N N . GLN A 1 85 ? -5.703 6.580 25.241 1.00 49.19 85 GLN A N 1
ATOM 724 C CA . GLN A 1 85 ? -5.210 7.366 26.384 1.00 49.19 85 GLN A CA 1
ATOM 725 C C . GLN A 1 85 ? -5.847 8.756 26.523 1.00 49.19 85 GLN A C 1
ATOM 727 O O . GLN A 1 85 ? -5.599 9.440 27.509 1.00 49.19 85 GLN A O 1
ATOM 732 N N . LYS A 1 86 ? -6.630 9.195 25.531 1.00 47.78 86 LYS A N 1
ATOM 733 C CA . LYS A 1 86 ? -7.368 10.470 25.549 1.00 47.78 86 LYS A CA 1
ATOM 734 C C . LYS A 1 86 ? -8.869 10.296 25.835 1.00 47.78 86 LYS A C 1
ATOM 736 O O . LYS A 1 86 ? -9.613 11.262 25.695 1.00 47.78 86 LYS A O 1
ATOM 741 N N . ARG A 1 87 ? -9.309 9.082 26.171 1.00 45.31 87 ARG A N 1
ATOM 742 C CA . ARG A 1 87 ? -10.653 8.781 26.682 1.00 45.31 87 ARG A CA 1
ATOM 743 C C . ARG A 1 87 ? -10.537 8.412 28.149 1.00 45.31 87 ARG A C 1
ATOM 745 O O . ARG A 1 87 ? -11.494 8.735 28.875 1.00 45.31 87 ARG A O 1
#

Organism: Quercus suber (NCBI:txid58331)

Mean predicted aligned error: 7.72 Å

Radius of gyration: 16.75 Å; Cα contacts (8 Å, |Δi|>4): 51; chains: 1; bounding box: 43×26×46 Å

Solvent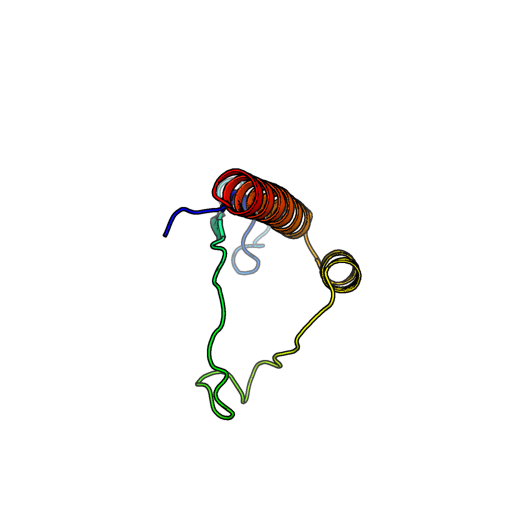-accessible surface area (backbone atoms only — not comparable to full-atom values): 5872 Å² total; per-residue (Å²): 135,71,62,65,50,78,42,80,44,73,53,82,94,64,75,56,98,81,61,96,73,63,77,39,80,47,72,46,71,86,77,87,84,88,77,84,75,97,72,58,95,55,59,91,83,48,91,84,80,91,70,56,72,74,55,47,56,71,67,44,88,47,69,66,56,40,54,51,53,51,42,46,51,54,52,51,52,50,56,50,52,58,55,62,77,73,108

InterPro domains:
  IPR015797 NUDIX hydrolase-like domain superfamily [SSF55811] (23-81)

pLDDT: mean 84.05, std 15.99, range [45.31, 97.0]